Protein AF-A0A8T3XGC3-F1 (afdb_monomer_lite)

Structure (mmCIF, N/CA/C/O backbone):
data_AF-A0A8T3XGC3-F1
#
_entry.id   AF-A0A8T3XGC3-F1
#
loop_
_atom_site.group_PDB
_atom_site.id
_atom_site.type_symbol
_atom_site.label_atom_id
_atom_site.label_alt_id
_atom_site.label_comp_id
_atom_site.label_asym_id
_atom_site.label_entity_id
_atom_site.label_seq_id
_atom_site.pdbx_PDB_ins_code
_atom_site.Cartn_x
_atom_site.Cartn_y
_atom_site.Cartn_z
_atom_site.occupancy
_atom_site.B_iso_or_equiv
_atom_site.auth_seq_id
_atom_site.auth_comp_id
_atom_site.auth_asym_id
_atom_site.auth_atom_id
_atom_site.pdbx_PDB_model_num
ATOM 1 N N . MET A 1 1 ? 12.278 14.162 -6.897 1.00 79.44 1 MET A N 1
ATOM 2 C CA . MET A 1 1 ? 11.368 13.273 -7.656 1.00 79.44 1 MET A CA 1
ATOM 3 C C . MET A 1 1 ? 10.433 12.563 -6.682 1.00 79.44 1 MET A C 1
ATOM 5 O O . MET A 1 1 ? 10.922 12.052 -5.680 1.00 79.44 1 MET A O 1
ATOM 9 N N . VAL A 1 2 ? 9.115 12.577 -6.923 1.00 91.88 2 VAL A N 1
ATOM 10 C CA . VAL A 1 2 ? 8.101 12.066 -5.972 1.00 91.88 2 VAL A CA 1
ATOM 11 C C . VAL A 1 2 ? 8.146 10.540 -5.848 1.00 91.88 2 VAL A C 1
ATOM 13 O O . VAL A 1 2 ? 8.193 10.033 -4.728 1.00 91.88 2 VAL A O 1
ATOM 16 N N . ALA A 1 3 ? 8.220 9.824 -6.976 1.00 92.50 3 ALA A N 1
ATOM 17 C CA . ALA A 1 3 ? 8.281 8.362 -7.012 1.00 92.50 3 ALA A CA 1
ATOM 18 C C . ALA A 1 3 ? 9.420 7.800 -6.144 1.00 92.50 3 ALA A C 1
ATOM 20 O O . ALA A 1 3 ? 9.182 6.942 -5.299 1.00 92.50 3 ALA A O 1
ATOM 21 N N . TYR A 1 4 ? 10.633 8.353 -6.254 1.00 95.00 4 TYR A N 1
ATOM 22 C CA . TYR A 1 4 ? 11.788 7.900 -5.468 1.00 95.00 4 TYR A CA 1
ATOM 23 C C . TYR A 1 4 ? 11.534 7.957 -3.959 1.00 95.00 4 TYR A C 1
ATOM 25 O O . 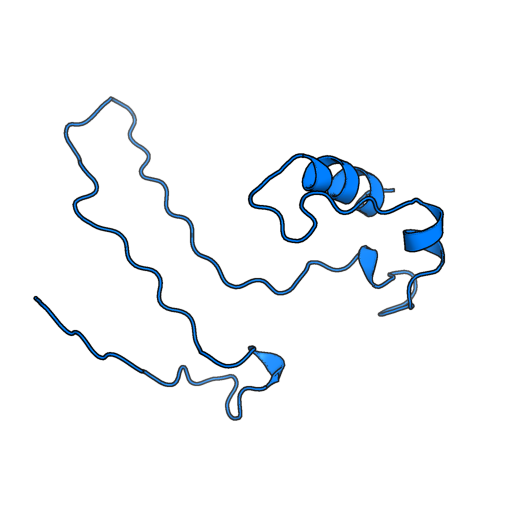TYR A 1 4 ? 11.694 6.956 -3.269 1.00 95.00 4 TYR A O 1
ATOM 33 N N . LYS A 1 5 ? 11.050 9.098 -3.447 1.00 95.00 5 LYS A N 1
ATOM 34 C CA . LYS A 1 5 ? 10.701 9.248 -2.025 1.00 95.00 5 LYS A CA 1
ATOM 35 C C . LYS A 1 5 ? 9.663 8.207 -1.595 1.00 95.00 5 LYS A C 1
ATOM 37 O O . LYS A 1 5 ? 9.796 7.600 -0.537 1.00 95.00 5 LYS A O 1
ATOM 42 N N . ASN A 1 6 ? 8.634 7.993 -2.415 1.00 95.06 6 ASN A N 1
ATOM 43 C CA . ASN A 1 6 ? 7.575 7.037 -2.108 1.00 95.06 6 ASN A CA 1
ATOM 44 C C . ASN A 1 6 ? 8.106 5.596 -2.071 1.00 95.06 6 ASN A C 1
ATOM 46 O O . ASN A 1 6 ? 7.745 4.852 -1.163 1.00 95.06 6 ASN A O 1
ATOM 50 N N . HIS A 1 7 ? 8.999 5.216 -2.989 1.00 95.00 7 HIS A N 1
ATOM 51 C CA . HIS A 1 7 ? 9.645 3.902 -2.982 1.00 95.00 7 HIS A CA 1
ATOM 52 C C . HIS A 1 7 ? 10.579 3.708 -1.782 1.00 95.00 7 HIS A C 1
ATOM 54 O O . HIS A 1 7 ? 10.550 2.645 -1.165 1.00 95.00 7 HIS A O 1
ATOM 60 N N . GLN A 1 8 ? 11.334 4.738 -1.387 1.00 95.88 8 GLN A N 1
ATOM 61 C CA . GLN A 1 8 ? 12.160 4.693 -0.174 1.00 95.88 8 GLN A CA 1
ATOM 62 C C . GLN A 1 8 ? 11.299 4.512 1.088 1.00 95.88 8 GLN A C 1
ATOM 64 O O . GLN A 1 8 ? 11.610 3.683 1.937 1.00 95.88 8 GLN A O 1
ATOM 69 N N . ASN A 1 9 ? 10.154 5.195 1.179 1.00 95.31 9 ASN A N 1
ATOM 70 C CA . ASN A 1 9 ? 9.197 4.976 2.269 1.00 95.31 9 ASN A CA 1
ATOM 71 C C . ASN A 1 9 ? 8.566 3.573 2.217 1.00 95.31 9 ASN A C 1
ATOM 73 O O . ASN A 1 9 ? 8.348 2.942 3.252 1.00 95.31 9 ASN A O 1
ATOM 77 N N . ALA A 1 10 ? 8.270 3.070 1.016 1.00 95.06 10 ALA A N 1
ATOM 78 C CA . ALA A 1 10 ? 7.685 1.748 0.820 1.00 95.06 10 ALA A CA 1
ATOM 79 C C . ALA A 1 10 ? 8.635 0.619 1.245 1.00 95.06 10 ALA A C 1
ATOM 81 O O . ALA A 1 10 ? 8.166 -0.395 1.760 1.00 95.06 10 ALA A O 1
ATOM 82 N N . TYR A 1 11 ? 9.951 0.805 1.095 1.00 96.06 11 TYR A N 1
ATOM 83 C CA . TYR A 1 11 ? 10.965 -0.175 1.491 1.00 96.06 11 TYR A CA 1
ATOM 84 C C . TYR A 1 11 ? 10.832 -0.589 2.965 1.00 96.06 11 TYR A C 1
ATOM 86 O O . TYR A 1 11 ? 10.922 -1.777 3.281 1.00 96.06 11 TYR A O 1
ATOM 94 N N . PHE A 1 12 ? 10.544 0.372 3.850 1.00 95.94 12 PHE A N 1
ATOM 95 C CA . PHE A 1 12 ? 10.412 0.155 5.294 1.00 95.94 12 PHE A CA 1
ATOM 96 C C . PHE A 1 12 ? 8.998 -0.242 5.745 1.00 95.94 12 PHE A C 1
ATOM 98 O O . PHE A 1 12 ? 8.814 -0.632 6.897 1.00 95.94 12 PHE A O 1
ATOM 105 N N . ASN A 1 13 ? 7.994 -0.168 4.867 1.00 95.75 13 ASN A N 1
ATOM 106 C CA . ASN A 1 13 ? 6.605 -0.450 5.221 1.00 95.75 13 ASN A CA 1
ATOM 107 C C . ASN A 1 13 ? 6.223 -1.908 4.884 1.00 95.75 13 ASN A C 1
ATOM 109 O O . ASN A 1 13 ? 6.030 -2.212 3.706 1.00 95.75 13 ASN A O 1
ATOM 113 N N . PRO A 1 14 ? 6.011 -2.798 5.877 1.00 95.12 14 PRO A N 1
ATOM 114 C CA . PRO A 1 14 ? 5.646 -4.199 5.639 1.00 95.12 14 PRO A CA 1
ATOM 115 C C . PRO A 1 14 ? 4.302 -4.383 4.924 1.00 95.12 14 PRO A C 1
ATOM 117 O O . PRO A 1 14 ? 4.059 -5.439 4.349 1.00 95.12 14 PRO A O 1
ATOM 120 N N . LYS A 1 15 ? 3.428 -3.368 4.932 1.00 92.06 15 LYS A N 1
ATOM 121 C CA . LYS A 1 15 ? 2.142 -3.387 4.219 1.00 92.06 15 LYS A CA 1
ATOM 122 C C . LYS A 1 15 ? 2.254 -2.913 2.765 1.00 92.06 15 LYS A C 1
ATOM 124 O O . LYS A 1 15 ? 1.282 -3.006 2.020 1.00 92.06 15 LYS A O 1
ATOM 129 N N . ALA A 1 16 ? 3.395 -2.361 2.351 1.00 93.38 16 ALA A N 1
ATOM 130 C CA . ALA A 1 16 ? 3.567 -1.855 0.995 1.00 93.38 16 ALA A CA 1
ATOM 131 C C . ALA A 1 16 ? 3.867 -2.988 0.002 1.00 93.38 16 ALA A C 1
ATOM 133 O O . ALA A 1 16 ? 4.611 -3.920 0.290 1.00 93.38 16 ALA A O 1
ATOM 134 N N . ARG A 1 17 ? 3.372 -2.869 -1.236 1.00 91.25 17 ARG A N 1
ATOM 135 C CA . ARG A 1 17 ? 3.667 -3.837 -2.316 1.00 91.25 17 ARG A CA 1
ATOM 136 C C . ARG A 1 17 ? 5.145 -3.884 -2.720 1.00 91.25 17 ARG A C 1
ATOM 138 O O . ARG A 1 17 ? 5.607 -4.904 -3.224 1.00 91.25 17 ARG A O 1
ATOM 145 N N . PHE A 1 18 ? 5.871 -2.786 -2.509 1.00 92.62 18 PHE A N 1
ATOM 146 C CA . PHE A 1 18 ? 7.320 -2.685 -2.712 1.00 92.62 18 PHE A CA 1
ATOM 147 C C . PHE A 1 18 ? 8.115 -2.902 -1.412 1.00 92.62 18 PHE A C 1
ATOM 149 O O . PHE A 1 18 ? 9.257 -2.462 -1.314 1.00 92.62 18 PHE A O 1
ATOM 156 N N . TYR A 1 19 ? 7.539 -3.576 -0.411 1.00 95.06 19 TYR A N 1
ATOM 157 C CA . TYR A 1 19 ? 8.253 -3.884 0.826 1.00 95.06 19 TYR A CA 1
ATOM 158 C C . TYR A 1 19 ? 9.582 -4.594 0.539 1.00 95.06 19 TYR A C 1
ATOM 160 O O . TYR A 1 19 ? 9.623 -5.559 -0.228 1.00 95.06 19 TYR A O 1
ATOM 168 N N . LYS A 1 20 ? 10.671 -4.087 1.136 1.00 94.75 20 LYS A N 1
ATOM 169 C CA . LYS A 1 20 ? 12.056 -4.545 0.925 1.00 94.75 20 LYS A CA 1
ATOM 170 C C . LYS A 1 20 ? 12.565 -4.501 -0.528 1.00 94.75 20 LYS A C 1
ATOM 172 O O . LYS A 1 20 ? 13.610 -5.079 -0.819 1.00 94.75 20 LYS A O 1
ATOM 177 N N . LYS A 1 21 ? 11.882 -3.810 -1.448 1.00 92.75 21 LYS A N 1
ATOM 178 C CA . LYS A 1 21 ? 12.359 -3.597 -2.823 1.00 92.75 21 LYS A CA 1
ATOM 179 C C . LYS A 1 21 ?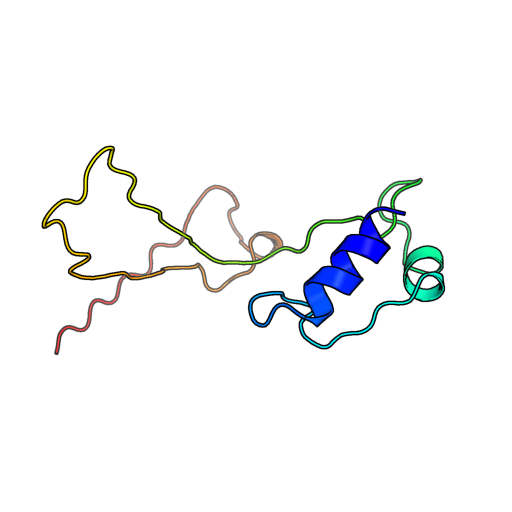 13.012 -2.227 -2.935 1.00 92.75 21 LYS A C 1
ATOM 181 O O . LYS A 1 21 ? 12.335 -1.210 -2.807 1.00 92.75 21 LYS A O 1
ATOM 186 N N . ASN A 1 22 ? 14.321 -2.201 -3.163 1.00 92.00 22 ASN A N 1
ATOM 187 C CA . ASN A 1 22 ? 15.036 -0.953 -3.397 1.00 92.00 22 ASN A CA 1
ATOM 188 C C . ASN A 1 22 ? 14.851 -0.525 -4.860 1.00 92.00 22 ASN A C 1
ATOM 190 O O . ASN A 1 22 ? 15.182 -1.293 -5.758 1.00 92.00 22 ASN A O 1
ATOM 194 N N . VAL A 1 23 ? 14.305 0.671 -5.084 1.00 93.69 23 VAL A N 1
ATOM 195 C CA . VAL A 1 23 ? 14.125 1.263 -6.417 1.00 93.69 23 VAL A CA 1
ATOM 196 C C . VAL A 1 23 ? 15.018 2.496 -6.502 1.00 93.69 23 VAL A C 1
ATOM 198 O O . VAL A 1 23 ? 14.846 3.444 -5.726 1.00 93.69 23 VAL A O 1
ATOM 201 N N . SER A 1 24 ? 15.984 2.475 -7.419 1.00 94.56 24 SER A N 1
ATOM 202 C CA . SER A 1 24 ? 16.937 3.568 -7.616 1.00 94.56 24 SER A CA 1
ATOM 203 C C . SER A 1 24 ? 16.363 4.695 -8.487 1.00 94.56 24 SER A C 1
ATOM 205 O O . SER A 1 24 ? 15.311 4.562 -9.117 1.00 94.56 24 SER A O 1
ATOM 207 N N . LEU A 1 25 ? 17.047 5.843 -8.526 1.00 94.25 25 LEU A N 1
ATOM 208 C CA . LEU A 1 25 ? 16.679 6.948 -9.419 1.00 94.25 25 LEU A CA 1
ATOM 209 C C . LEU A 1 25 ? 16.834 6.556 -10.892 1.00 94.25 25 LEU A C 1
ATOM 211 O O . LEU A 1 25 ? 15.996 6.932 -11.713 1.00 94.25 25 LEU A O 1
ATOM 215 N N . GLU A 1 26 ? 17.883 5.803 -11.212 1.00 94.31 26 GLU A N 1
ATOM 216 C CA . GLU A 1 26 ? 18.140 5.263 -12.544 1.00 94.31 26 GLU A CA 1
ATOM 217 C C . GLU A 1 26 ? 17.031 4.301 -12.979 1.00 94.31 26 GLU A C 1
ATOM 219 O O . GLU A 1 26 ? 16.548 4.432 -14.102 1.00 94.31 26 GLU A O 1
ATOM 224 N N . ASP A 1 27 ? 16.543 3.425 -12.094 1.00 93.88 27 ASP A N 1
ATOM 225 C CA . ASP A 1 27 ? 15.413 2.532 -12.406 1.00 93.88 27 ASP A CA 1
ATOM 226 C C . ASP A 1 27 ? 14.160 3.329 -12.789 1.00 93.88 27 ASP A C 1
ATOM 228 O O . ASP A 1 27 ? 13.460 2.993 -13.745 1.00 93.88 27 ASP A O 1
ATOM 232 N N . ILE A 1 28 ? 13.898 4.435 -12.084 1.00 93.62 28 ILE A N 1
ATOM 233 C CA . ILE A 1 28 ? 12.750 5.307 -12.360 1.00 93.62 28 ILE A CA 1
ATOM 234 C C . ILE A 1 28 ? 12.900 6.004 -13.711 1.00 93.62 28 ILE A C 1
ATOM 236 O O . ILE A 1 28 ? 11.984 5.962 -14.534 1.00 93.62 28 ILE A O 1
ATOM 240 N N . LYS A 1 29 ? 14.070 6.587 -13.979 1.00 93.06 29 LYS A N 1
ATOM 241 C CA . LYS A 1 29 ? 14.353 7.283 -15.242 1.00 93.06 29 LYS A CA 1
ATOM 242 C C . LYS A 1 29 ? 14.387 6.349 -16.449 1.00 93.06 29 LYS A C 1
ATOM 244 O O . LYS A 1 29 ? 14.023 6.782 -17.535 1.00 93.06 29 LYS A O 1
ATOM 249 N N . ASN A 1 30 ? 14.807 5.100 -16.268 1.00 94.94 30 ASN A N 1
ATOM 250 C CA . ASN A 1 30 ? 14.895 4.109 -17.342 1.00 94.94 30 ASN A CA 1
ATOM 251 C C . ASN A 1 30 ? 13.602 3.301 -17.519 1.00 94.94 30 ASN A C 1
ATOM 253 O O . ASN A 1 30 ? 13.493 2.526 -18.467 1.00 94.94 30 ASN A O 1
ATOM 257 N N . SER A 1 31 ? 12.608 3.483 -16.645 1.00 94.62 31 SER A N 1
ATOM 258 C CA . SER A 1 31 ? 11.341 2.757 -16.745 1.00 94.62 31 SER A CA 1
ATOM 259 C C . SER A 1 31 ? 10.515 3.161 -17.975 1.00 94.62 31 SER A C 1
ATOM 261 O O . SER A 1 31 ? 10.651 4.291 -18.458 1.00 94.62 31 SER A O 1
ATOM 263 N N . PRO A 1 32 ? 9.655 2.266 -18.501 1.00 96.38 32 PRO A N 1
ATOM 264 C CA . PRO A 1 32 ? 8.854 2.544 -19.690 1.00 96.38 32 PRO A CA 1
ATOM 265 C C . PRO A 1 32 ? 8.022 3.821 -19.558 1.00 96.38 32 PRO A C 1
ATOM 267 O O . PRO A 1 32 ? 7.460 4.098 -18.497 1.00 96.38 32 PRO A O 1
ATOM 270 N N . VAL A 1 33 ? 7.921 4.588 -20.644 1.00 96.31 33 VAL A N 1
ATOM 271 C CA . VAL A 1 33 ? 7.003 5.732 -20.719 1.00 96.31 33 VAL A CA 1
ATOM 272 C C . VAL A 1 33 ? 5.582 5.196 -20.871 1.00 96.31 33 VAL A C 1
ATOM 274 O O . VAL A 1 33 ? 5.322 4.412 -21.779 1.00 96.31 33 VAL A O 1
ATOM 277 N N . VAL A 1 34 ? 4.675 5.622 -19.989 1.00 94.06 34 VAL A N 1
ATOM 278 C CA . VAL A 1 34 ? 3.248 5.259 -20.054 1.00 94.06 34 VAL A CA 1
ATOM 279 C C . VAL A 1 34 ? 2.466 6.357 -20.769 1.00 94.06 34 VAL A C 1
ATOM 281 O O . VAL A 1 34 ? 1.744 6.089 -21.723 1.00 94.06 34 VAL A O 1
ATOM 284 N N . ALA A 1 35 ? 2.654 7.608 -20.346 1.00 93.81 35 ALA A N 1
ATOM 285 C CA . ALA A 1 35 ? 2.045 8.781 -20.961 1.00 93.81 35 ALA A CA 1
ATOM 286 C C . ALA A 1 35 ? 2.997 9.963 -20.789 1.00 93.81 35 ALA A C 1
ATOM 288 O O . ALA A 1 35 ? 3.107 10.498 -19.691 1.00 93.81 35 ALA A O 1
ATOM 289 N N . SER A 1 36 ? 3.720 10.342 -21.846 1.00 92.81 36 SER A N 1
ATOM 290 C CA . SER A 1 36 ? 4.791 11.346 -21.757 1.00 92.81 36 SER A CA 1
ATOM 291 C C . SER A 1 36 ? 4.322 12.623 -21.034 1.00 92.81 36 SER A C 1
ATOM 293 O O . SER A 1 36 ? 3.287 13.172 -21.418 1.00 92.81 36 SER A O 1
ATOM 295 N N . PRO A 1 37 ? 5.042 13.109 -20.000 1.00 90.56 37 PRO A N 1
ATOM 296 C CA . PRO A 1 37 ? 6.374 12.685 -19.538 1.00 90.56 37 PRO A CA 1
ATOM 297 C C . PRO A 1 37 ? 6.386 11.588 -18.449 1.00 90.56 37 PRO A C 1
ATOM 299 O O . PRO A 1 37 ? 7.450 11.265 -17.925 1.00 90.56 37 PRO A O 1
ATOM 302 N N . LEU A 1 38 ? 5.232 11.037 -18.075 1.00 92.81 38 LEU A N 1
ATOM 303 C CA . LEU A 1 38 ? 5.069 10.075 -16.984 1.00 92.81 38 LEU A CA 1
ATOM 304 C C . LEU A 1 38 ? 5.557 8.676 -17.371 1.00 92.81 38 LEU A C 1
ATOM 306 O O . LEU A 1 38 ? 5.231 8.144 -18.442 1.00 92.81 38 LEU A O 1
ATOM 310 N N . ARG A 1 39 ? 6.308 8.058 -16.458 1.00 94.06 39 ARG A N 1
ATOM 311 C CA . ARG A 1 39 ? 6.843 6.704 -16.610 1.00 94.06 39 ARG A CA 1
ATOM 312 C C . ARG A 1 39 ? 6.156 5.722 -15.669 1.00 94.06 39 ARG A C 1
ATOM 314 O O . ARG A 1 39 ? 5.410 6.105 -14.774 1.00 94.06 39 ARG A O 1
ATOM 321 N N . LEU A 1 40 ? 6.426 4.435 -15.860 1.00 93.25 40 LEU A N 1
ATOM 322 C CA . LEU A 1 40 ? 5.764 3.347 -15.142 1.00 93.25 40 LEU A CA 1
ATOM 323 C C . LEU A 1 40 ? 5.841 3.482 -13.613 1.00 93.25 40 LEU A C 1
ATOM 325 O O . LEU A 1 40 ? 4.853 3.229 -12.930 1.00 93.25 40 LEU A O 1
ATOM 329 N N . PHE A 1 41 ? 6.984 3.902 -13.065 1.00 94.06 41 PHE A N 1
ATOM 330 C CA . PHE A 1 41 ? 7.136 4.081 -11.614 1.00 94.06 41 PHE A CA 1
ATOM 331 C C . PHE A 1 41 ? 6.476 5.353 -11.059 1.00 94.06 41 PHE A C 1
ATOM 333 O O . PHE A 1 41 ? 6.383 5.507 -9.842 1.00 94.06 41 PHE A O 1
ATOM 340 N N . ASP A 1 42 ? 5.988 6.250 -11.918 1.00 92.25 42 ASP A N 1
ATOM 341 C CA . ASP A 1 42 ? 5.167 7.388 -11.495 1.00 92.25 42 ASP A CA 1
ATOM 342 C C . ASP A 1 42 ? 3.693 6.991 -11.304 1.00 92.25 42 ASP A C 1
ATOM 344 O O . ASP A 1 42 ? 2.936 7.707 -10.646 1.00 92.25 42 ASP A O 1
ATOM 348 N N . CYS A 1 43 ? 3.272 5.845 -11.849 1.00 90.50 43 CYS A N 1
ATOM 349 C CA . CYS A 1 43 ? 1.909 5.345 -11.728 1.00 90.50 43 CYS A CA 1
ATOM 350 C C . CYS A 1 43 ? 1.654 4.686 -10.363 1.00 90.50 43 CYS A C 1
ATOM 352 O O . CYS 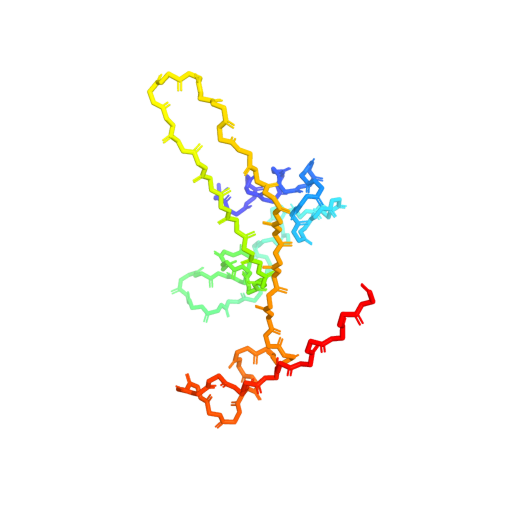A 1 43 ? 2.498 3.981 -9.805 1.00 90.50 43 CYS A O 1
ATOM 354 N N . SER A 1 44 ? 0.437 4.859 -9.838 1.00 89.75 44 SER A N 1
ATOM 355 C CA . SER A 1 44 ? -0.028 4.086 -8.686 1.00 89.75 44 SER A CA 1
ATOM 356 C C . SER A 1 44 ? -0.207 2.618 -9.061 1.00 89.75 44 SER A C 1
ATOM 358 O O . SER A 1 44 ? -0.706 2.295 -10.137 1.00 89.75 44 SER A O 1
ATOM 360 N N . LEU A 1 45 ? 0.135 1.724 -8.139 1.00 86.69 45 LEU A N 1
ATOM 361 C CA . LEU 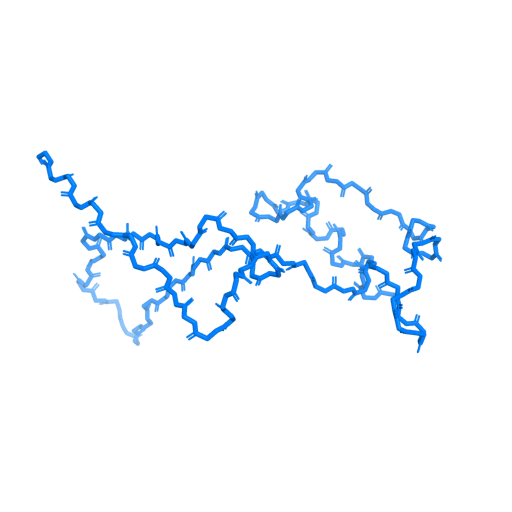A 1 45 ? -0.090 0.297 -8.323 1.00 86.69 45 LEU A CA 1
ATOM 362 C C . LEU A 1 45 ? -1.560 -0.069 -8.146 1.00 86.69 45 LEU A C 1
ATOM 364 O O . LEU A 1 45 ? -2.199 0.358 -7.185 1.00 86.69 45 LEU A O 1
ATOM 368 N N . SER A 1 46 ? -2.041 -0.977 -8.988 1.00 83.62 46 SER A N 1
ATOM 369 C CA . SER A 1 46 ? -3.305 -1.669 -8.759 1.00 83.62 46 SER A CA 1
ATOM 370 C C . SER A 1 46 ? -3.148 -2.663 -7.606 1.00 83.62 46 SER A C 1
ATOM 372 O O . SER A 1 46 ? -2.348 -3.610 -7.652 1.00 83.62 46 SER A O 1
ATOM 374 N N . VAL A 1 47 ? -3.888 -2.420 -6.528 1.00 83.25 47 VAL A N 1
ATOM 375 C CA . VAL A 1 47 ? -3.886 -3.241 -5.317 1.00 83.25 47 VAL A CA 1
ATOM 376 C C . VAL A 1 47 ? -5.317 -3.459 -4.851 1.00 83.25 47 VAL A C 1
ATOM 378 O O . VAL A 1 47 ? -6.126 -2.539 -4.896 1.00 83.25 47 VAL A O 1
ATOM 381 N N . ASN A 1 48 ? -5.601 -4.661 -4.357 1.00 83.38 48 ASN A N 1
ATOM 382 C CA . ASN A 1 48 ? -6.868 -4.976 -3.710 1.00 83.38 48 ASN A CA 1
ATOM 383 C C . ASN A 1 48 ? -6.657 -4.932 -2.193 1.00 83.38 48 ASN A C 1
ATOM 385 O O . ASN A 1 48 ? -5.720 -5.545 -1.679 1.00 83.38 48 ASN A O 1
ATOM 389 N N . GLY A 1 49 ? -7.506 -4.202 -1.476 1.00 82.75 49 GLY A N 1
ATOM 390 C CA . GLY A 1 49 ? -7.453 -4.097 -0.021 1.00 82.75 49 GLY A CA 1
ATOM 391 C C . GLY A 1 49 ? -8.560 -3.198 0.521 1.00 82.75 49 GLY A C 1
ATOM 392 O O . GLY A 1 49 ? -9.096 -2.370 -0.209 1.00 82.75 49 GLY A O 1
ATOM 393 N N . ALA A 1 50 ? -8.886 -3.354 1.804 1.00 84.94 50 ALA A N 1
ATOM 394 C CA . ALA A 1 50 ? -9.801 -2.467 2.517 1.00 84.94 50 ALA A CA 1
ATOM 395 C C . ALA A 1 50 ? -9.186 -2.010 3.841 1.00 84.94 50 ALA A C 1
ATOM 397 O O . ALA A 1 50 ? -8.387 -2.719 4.456 1.00 84.94 50 ALA A O 1
ATOM 398 N N . ALA A 1 51 ? -9.586 -0.822 4.281 1.00 88.56 51 ALA A N 1
ATOM 399 C CA . ALA A 1 51 ? -9.285 -0.290 5.598 1.00 88.56 51 ALA A CA 1
ATOM 400 C C . ALA A 1 51 ? -10.539 0.404 6.139 1.00 88.56 51 ALA A C 1
ATOM 402 O O . ALA A 1 51 ? -11.270 1.039 5.383 1.00 88.56 51 ALA A O 1
ATOM 403 N N . ALA A 1 52 ? -10.773 0.286 7.442 1.00 88.88 52 ALA A N 1
ATOM 404 C CA . ALA A 1 52 ? -11.851 0.969 8.144 1.00 88.88 52 ALA A CA 1
ATOM 405 C C . ALA A 1 52 ? -11.282 1.633 9.402 1.00 88.88 52 ALA A C 1
ATOM 407 O O . ALA A 1 52 ? -10.348 1.110 10.014 1.00 88.88 52 ALA A O 1
ATOM 408 N N . ALA A 1 53 ? -11.836 2.784 9.773 1.00 89.88 53 ALA A N 1
ATOM 409 C CA . ALA A 1 53 ? -11.492 3.502 10.992 1.00 89.88 53 ALA A CA 1
ATOM 410 C C . ALA A 1 53 ? -12.780 3.938 11.698 1.00 89.88 53 ALA A C 1
ATOM 412 O O . ALA A 1 53 ? -13.697 4.441 11.052 1.00 89.88 53 ALA A O 1
ATOM 413 N N . ILE A 1 54 ? -12.834 3.751 13.017 1.00 87.69 54 ILE A N 1
ATOM 414 C CA . ILE A 1 54 ? -13.913 4.240 13.879 1.00 87.69 54 ILE A CA 1
ATOM 415 C C . ILE A 1 54 ? -13.345 5.431 14.643 1.00 87.69 54 ILE A C 1
ATOM 417 O O . ILE A 1 54 ? -12.323 5.302 15.315 1.00 87.69 54 ILE A O 1
ATOM 421 N N . ILE A 1 55 ? -13.975 6.595 14.498 1.00 90.38 55 ILE A N 1
ATOM 422 C CA . ILE A 1 55 ? -13.506 7.844 15.099 1.00 90.38 55 ILE A CA 1
ATOM 423 C C . ILE A 1 55 ? -14.581 8.338 16.059 1.00 90.38 55 ILE A C 1
ATOM 425 O O . ILE A 1 55 ? -15.729 8.533 15.664 1.00 90.38 55 ILE A O 1
ATOM 429 N N . THR A 1 56 ? -14.198 8.560 17.312 1.00 91.25 56 THR A N 1
ATOM 430 C CA . THR A 1 56 ? -15.061 9.118 18.354 1.00 91.25 56 THR A CA 1
ATOM 431 C C . THR A 1 56 ? -14.351 10.287 19.027 1.00 91.25 56 THR A C 1
ATOM 433 O O . THR A 1 56 ? -13.122 10.349 19.054 1.00 91.25 56 THR A O 1
ATOM 436 N N . LYS A 1 57 ? -15.123 11.245 19.549 1.00 93.94 57 LYS A N 1
ATOM 437 C CA . LYS A 1 57 ? -14.564 12.376 20.302 1.00 93.94 57 LYS A CA 1
ATOM 438 C C . LYS A 1 57 ? -13.941 11.910 21.623 1.00 93.94 57 LYS A C 1
ATOM 440 O O . LYS A 1 57 ? -12.845 12.337 21.964 1.00 93.94 57 LYS A O 1
ATOM 445 N N . ASP A 1 58 ? -14.637 11.012 22.314 1.00 93.56 58 ASP A N 1
ATOM 446 C CA . ASP A 1 58 ? -14.246 10.437 23.599 1.00 93.56 58 ASP A CA 1
ATOM 447 C C . ASP A 1 58 ? -14.100 8.913 23.470 1.00 93.56 58 ASP A C 1
ATOM 449 O O . ASP A 1 58 ? -14.674 8.306 22.560 1.00 93.56 58 ASP A O 1
ATOM 453 N N . LYS A 1 59 ? -13.328 8.273 24.359 1.00 85.56 59 LYS A N 1
ATOM 454 C CA . LYS A 1 59 ? -13.167 6.809 24.359 1.00 85.56 59 LYS A CA 1
ATOM 455 C C . LYS A 1 59 ? -14.516 6.149 24.666 1.00 85.56 59 LYS A C 1
ATOM 457 O O . LYS A 1 59 ? -15.095 6.409 25.716 1.00 85.56 59 LYS A O 1
ATOM 462 N N . THR A 1 60 ? -14.989 5.299 23.759 1.00 87.56 60 THR A N 1
ATOM 463 C CA . THR A 1 60 ? -16.239 4.536 23.909 1.00 87.56 60 THR A CA 1
ATOM 464 C C . THR A 1 60 ? -15.947 3.061 24.193 1.00 87.56 60 THR A C 1
ATOM 466 O O . THR A 1 60 ? -14.805 2.612 24.091 1.00 87.56 60 THR A O 1
ATOM 469 N N . ASP A 1 61 ? -16.984 2.325 24.571 1.00 87.75 61 ASP A N 1
ATOM 470 C CA . ASP A 1 61 ? -17.032 0.873 24.779 1.00 87.75 61 ASP A CA 1
ATOM 471 C C . ASP A 1 61 ? -17.325 0.085 23.487 1.00 87.75 61 ASP A C 1
ATOM 473 O O . ASP A 1 61 ? -17.565 -1.119 23.526 1.00 87.75 61 ASP A O 1
ATOM 477 N N . ILE A 1 62 ? -17.308 0.751 22.328 1.00 85.75 62 ILE A N 1
ATOM 478 C CA . ILE A 1 62 ? -17.574 0.125 21.033 1.00 85.75 62 ILE A CA 1
ATOM 479 C C . ILE A 1 62 ? -16.404 -0.787 20.649 1.00 85.75 62 ILE A C 1
ATOM 481 O O . ILE A 1 62 ? -15.266 -0.336 20.505 1.00 85.75 62 ILE A O 1
ATOM 485 N N . GLU A 1 63 ? -16.709 -2.058 20.392 1.00 85.12 63 GLU A N 1
ATOM 486 C CA . GLU A 1 63 ? -15.743 -3.066 19.960 1.00 85.12 63 GLU A CA 1
ATOM 487 C C . GLU A 1 63 ? -16.037 -3.571 18.544 1.00 85.12 63 GLU A C 1
ATOM 489 O O . GLU A 1 63 ? -17.186 -3.726 18.122 1.00 85.12 63 GLU A O 1
ATOM 494 N N . ILE A 1 64 ? -14.974 -3.865 17.792 1.00 87.38 64 ILE A N 1
ATOM 495 C CA . ILE A 1 64 ? -15.093 -4.517 16.488 1.00 87.38 64 ILE A CA 1
ATOM 496 C C . ILE A 1 64 ? -15.292 -6.016 16.731 1.00 87.38 64 ILE A C 1
ATOM 498 O O . ILE A 1 64 ? -14.331 -6.742 16.966 1.00 87.38 64 ILE A O 1
ATOM 502 N N . VAL A 1 65 ? -16.541 -6.481 16.642 1.00 90.44 65 VAL A N 1
ATOM 503 C CA . VAL A 1 65 ? -16.903 -7.904 16.817 1.00 90.44 65 VAL A CA 1
ATOM 504 C C . VAL A 1 65 ? -16.460 -8.799 15.653 1.00 90.44 65 VAL A C 1
ATOM 506 O O . VAL A 1 65 ? -16.395 -10.017 15.789 1.00 90.44 65 VAL A O 1
ATOM 509 N N . GLY A 1 66 ? -16.141 -8.211 14.499 1.00 88.75 66 GLY A N 1
ATOM 510 C CA . GLY A 1 66 ? -15.665 -8.940 13.331 1.00 88.75 66 GLY A CA 1
ATOM 511 C C . GLY A 1 66 ? -15.242 -8.016 12.195 1.00 88.75 66 GLY A C 1
ATOM 512 O O . GLY A 1 66 ? -15.693 -6.877 12.091 1.00 88.75 66 GLY A O 1
ATOM 513 N N . SER A 1 67 ? -14.361 -8.517 11.333 1.00 88.50 67 SER A N 1
ATOM 514 C CA . SER A 1 67 ? -13.966 -7.862 10.087 1.00 88.50 67 SER A CA 1
ATOM 515 C C . SER A 1 67 ? -13.700 -8.925 9.027 1.00 88.50 67 SER A C 1
ATOM 517 O O . SER A 1 67 ? -13.064 -9.941 9.304 1.00 88.50 67 SER A 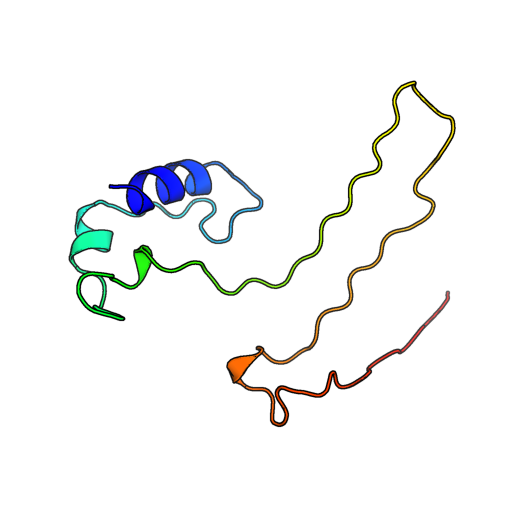O 1
ATOM 519 N N . SER A 1 68 ? -14.194 -8.695 7.816 1.00 85.31 68 SER A N 1
ATOM 520 C CA . SER A 1 68 ? -14.007 -9.583 6.670 1.00 85.31 68 SER A CA 1
ATOM 521 C C . SER A 1 68 ? -13.775 -8.754 5.414 1.00 85.31 68 SER A C 1
ATOM 523 O O . SER A 1 68 ? -14.458 -7.753 5.201 1.00 85.31 68 SER A O 1
A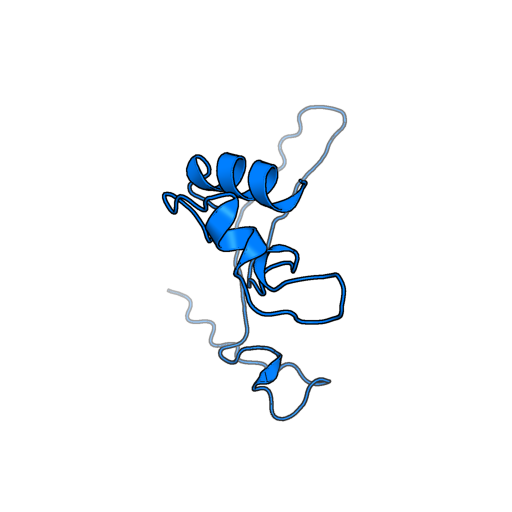TOM 525 N N . LEU A 1 69 ? -12.845 -9.191 4.568 1.00 82.56 69 LEU A N 1
ATOM 526 C CA . LEU A 1 69 ? -12.585 -8.607 3.257 1.00 82.56 69 LEU A CA 1
ATOM 527 C C . LEU A 1 69 ? -13.019 -9.597 2.177 1.00 82.56 69 LEU A C 1
ATOM 529 O O . LEU A 1 69 ? -12.602 -10.753 2.200 1.00 82.56 69 LEU A O 1
ATOM 533 N N . PHE A 1 70 ? -13.786 -9.113 1.205 1.00 79.94 70 PHE A N 1
ATOM 534 C CA . PHE A 1 70 ? -14.103 -9.841 -0.016 1.00 79.94 70 PHE A CA 1
ATOM 535 C C . PHE A 1 70 ? -13.568 -9.047 -1.200 1.00 79.94 70 PHE A C 1
ATOM 537 O O . PHE A 1 70 ? -13.816 -7.849 -1.319 1.00 79.94 70 PHE A O 1
ATOM 544 N N . VAL A 1 71 ? -12.794 -9.718 -2.041 1.00 73.12 71 VAL A N 1
ATOM 545 C CA . VAL A 1 71 ? -12.241 -9.172 -3.280 1.00 73.12 71 VAL A CA 1
ATOM 546 C C . VAL A 1 71 ? -12.545 -10.163 -4.391 1.00 73.12 71 VAL A C 1
ATOM 548 O O . VAL A 1 71 ? -12.611 -11.368 -4.140 1.00 73.12 71 VAL A O 1
ATOM 551 N N . ASP A 1 72 ? -12.754 -9.658 -5.601 1.00 70.50 72 ASP A N 1
ATOM 552 C CA . ASP A 1 72 ? -12.945 -10.516 -6.766 1.00 70.50 72 ASP A CA 1
ATOM 553 C C . ASP A 1 72 ? -11.657 -11.312 -7.078 1.00 70.50 72 ASP A C 1
ATOM 555 O O . ASP A 1 72 ? -10.558 -10.942 -6.648 1.00 70.50 72 ASP A O 1
ATOM 559 N N . ARG A 1 73 ? -11.789 -12.434 -7.794 1.00 61.31 73 ARG A N 1
ATOM 560 C CA . ARG A 1 73 ? -10.660 -13.293 -8.193 1.00 61.31 73 ARG A CA 1
ATOM 561 C C . ARG A 1 73 ? -9.864 -12.712 -9.352 1.00 61.31 73 ARG A C 1
ATOM 563 O O . ARG A 1 73 ? -8.662 -12.959 -9.429 1.00 61.31 73 ARG A O 1
ATOM 570 N N . LEU A 1 74 ? -10.531 -11.998 -10.253 1.00 64.81 74 LEU A N 1
ATOM 571 C CA . LEU A 1 74 ? -9.909 -11.419 -11.437 1.00 64.81 74 LEU A CA 1
ATOM 572 C C . LEU A 1 74 ? -9.405 -10.012 -11.137 1.00 64.81 74 LEU A C 1
ATOM 574 O O . LEU A 1 74 ? -9.995 -9.270 -10.346 1.00 64.81 74 LEU A O 1
ATOM 578 N N . SER A 1 75 ? -8.296 -9.633 -11.773 1.00 62.94 75 SER A N 1
ATOM 579 C CA . SER A 1 75 ? -7.916 -8.227 -11.787 1.00 62.94 75 SER A CA 1
ATOM 580 C C . SER A 1 75 ? -8.982 -7.434 -12.549 1.00 62.94 75 SER A C 1
ATOM 582 O O . SER A 1 75 ? -9.597 -7.945 -13.484 1.00 62.94 75 SER A O 1
ATOM 584 N N . THR A 1 76 ? -9.216 -6.175 -12.169 1.00 63.81 76 THR A N 1
ATOM 585 C CA . THR A 1 76 ? -10.260 -5.335 -12.787 1.00 63.81 76 THR A CA 1
ATOM 586 C C . THR A 1 76 ? -10.146 -5.276 -14.316 1.00 63.81 76 THR A C 1
ATOM 588 O O . THR A 1 76 ? -11.155 -5.196 -15.007 1.00 63.81 76 THR A O 1
ATOM 591 N N . PHE A 1 77 ? -8.929 -5.380 -14.853 1.00 67.06 77 PHE A N 1
ATOM 592 C CA . PHE A 1 77 ? -8.649 -5.312 -16.289 1.00 67.06 77 PHE A CA 1
ATOM 593 C C . PHE A 1 77 ? -8.881 -6.625 -17.047 1.00 67.06 77 PHE A C 1
ATOM 595 O O . PHE A 1 77 ? -8.889 -6.617 -18.272 1.00 67.06 77 PHE A O 1
ATOM 602 N N . GLU A 1 78 ? -9.053 -7.738 -16.337 1.00 69.38 78 GLU A N 1
ATOM 603 C CA . GLU A 1 78 ? -9.320 -9.066 -16.909 1.00 69.38 78 GLU A CA 1
ATOM 604 C C . GLU A 1 78 ? -10.792 -9.472 -16.748 1.00 69.38 78 GLU A C 1
ATOM 606 O O . GLU A 1 78 ? -11.176 -10.573 -17.136 1.00 69.38 78 GLU A O 1
ATOM 611 N N . SER A 1 79 ? -11.617 -8.603 -16.154 1.00 66.50 79 SER A N 1
ATOM 612 C CA . SER A 1 79 ? -13.051 -8.840 -16.007 1.00 66.50 79 SER A CA 1
ATOM 613 C C . SER A 1 79 ? -13.764 -8.775 -17.363 1.00 66.50 79 SER A C 1
ATOM 615 O O . SER A 1 79 ? -13.521 -7.871 -18.162 1.00 66.50 79 SER A O 1
ATOM 617 N N . GLU A 1 80 ? -14.653 -9.738 -17.622 1.00 69.50 80 GLU A N 1
ATOM 618 C CA . GLU A 1 80 ? -15.484 -9.756 -18.838 1.00 69.50 80 GLU A CA 1
ATOM 619 C C . GLU A 1 80 ? -16.504 -8.606 -18.854 1.00 69.50 80 GLU A C 1
ATOM 621 O O . GLU A 1 80 ? -16.867 -8.108 -19.918 1.00 69.50 80 GLU A O 1
ATOM 626 N N . ASP A 1 81 ? -16.935 -8.158 -17.672 1.00 67.88 81 ASP A N 1
ATOM 627 C CA . ASP A 1 81 ? -17.863 -7.049 -17.486 1.00 67.88 81 ASP A CA 1
ATOM 628 C C . ASP A 1 81 ? -17.341 -6.099 -16.399 1.00 67.88 81 ASP A C 1
ATOM 630 O O . ASP A 1 81 ? -17.328 -6.428 -15.213 1.00 67.88 81 ASP A O 1
ATOM 634 N N . MET A 1 82 ? -16.942 -4.889 -16.803 1.00 64.31 82 MET A N 1
ATOM 635 C CA . MET A 1 82 ? -16.441 -3.851 -15.892 1.00 64.31 82 MET A CA 1
ATOM 636 C C . MET A 1 82 ? -17.535 -3.198 -15.032 1.00 64.31 82 MET A C 1
ATOM 638 O O . MET A 1 82 ? -17.232 -2.363 -14.178 1.00 64.31 82 MET A O 1
ATOM 642 N N . THR A 1 83 ? -18.805 -3.538 -15.261 1.00 71.75 83 THR A N 1
ATOM 643 C CA . THR A 1 83 ? -19.963 -2.970 -14.557 1.00 71.75 83 THR A CA 1
ATOM 644 C C . THR A 1 83 ? -20.617 -3.939 -13.574 1.00 71.75 83 THR A C 1
ATOM 646 O O . THR A 1 83 ? -21.456 -3.517 -12.773 1.00 71.75 83 THR A O 1
ATOM 649 N N . ALA A 1 84 ? -20.204 -5.209 -13.573 1.00 60.31 84 ALA A N 1
ATOM 650 C CA . ALA A 1 84 ? -20.761 -6.245 -12.716 1.00 60.31 84 ALA A CA 1
ATOM 651 C C . ALA A 1 84 ? -19.709 -6.829 -11.765 1.00 60.31 84 ALA A C 1
ATOM 653 O O . ALA A 1 84 ? -18.626 -7.239 -12.168 1.00 60.31 84 ALA A O 1
ATOM 654 N N . PHE A 1 85 ? -20.065 -6.939 -10.485 1.00 55.88 85 PHE A N 1
ATOM 655 C CA . PHE A 1 85 ? -19.311 -7.747 -9.529 1.00 55.88 85 PHE A CA 1
ATOM 656 C C . PHE A 1 85 ? -19.916 -9.151 -9.505 1.00 55.88 85 PHE A C 1
ATOM 658 O O . PHE A 1 85 ? -21.059 -9.324 -9.064 1.00 55.88 85 PHE A O 1
ATOM 665 N N . LEU A 1 86 ? -19.175 -10.162 -9.971 1.00 55.00 86 LEU A N 1
ATOM 666 C CA . LEU A 1 86 ? -19.617 -11.554 -9.880 1.00 55.00 86 LEU A CA 1
ATOM 667 C C . LEU A 1 86 ? -19.664 -11.962 -8.402 1.00 55.00 86 LEU A C 1
ATOM 669 O O . LEU A 1 86 ? -18.660 -12.103 -7.706 1.00 55.00 86 LEU A O 1
ATOM 673 N N . LYS A 1 87 ? -20.885 -12.103 -7.895 1.00 44.38 87 LYS A N 1
ATOM 674 C CA . LYS A 1 87 ? -21.179 -12.303 -6.478 1.00 44.38 87 LYS A CA 1
ATOM 675 C C . LYS A 1 87 ? -20.874 -13.749 -6.073 1.00 44.38 87 LYS A C 1
ATOM 677 O O . LYS A 1 87 ? -21.717 -14.626 -6.235 1.00 44.38 87 LYS A O 1
ATOM 682 N N . PHE A 1 88 ? -19.699 -14.006 -5.502 1.00 47.84 88 PHE A N 1
ATOM 683 C CA . PHE A 1 88 ? -19.411 -15.271 -4.816 1.00 47.84 88 PHE A CA 1
ATOM 684 C C . PHE A 1 88 ? -19.542 -15.101 -3.301 1.00 47.84 88 PHE A C 1
ATOM 686 O O . PHE A 1 88 ? -18.711 -14.466 -2.657 1.00 47.84 88 PHE A O 1
ATOM 693 N N . MET A 1 89 ? -20.583 -15.700 -2.720 1.00 44.22 89 MET A N 1
ATOM 694 C CA . MET A 1 89 ? -20.763 -15.809 -1.272 1.00 44.22 89 MET A CA 1
ATOM 695 C C . MET A 1 89 ? -20.960 -17.285 -0.914 1.00 44.22 89 MET A C 1
ATOM 697 O O . MET A 1 89 ? -22.066 -17.803 -1.024 1.00 44.22 89 MET A O 1
ATOM 701 N N . SER A 1 90 ? -19.896 -17.971 -0.485 1.00 41.22 90 SER A N 1
ATOM 702 C CA . SER A 1 90 ? -20.035 -19.214 0.283 1.00 41.22 90 SER A CA 1
ATOM 703 C C . SER A 1 90 ? -19.721 -18.911 1.746 1.00 41.22 90 SER A C 1
ATOM 705 O O . SER A 1 90 ? -18.561 -18.876 2.158 1.00 41.22 90 SER A O 1
ATOM 707 N N . LEU A 1 91 ? -20.763 -18.657 2.530 1.00 38.12 91 LEU A N 1
ATOM 708 C CA . LEU A 1 91 ? -20.673 -18.685 3.985 1.00 38.12 91 LEU A CA 1
ATOM 709 C C . LEU A 1 91 ? -20.611 -20.153 4.415 1.00 38.12 91 LEU A C 1
ATOM 711 O O . LEU A 1 91 ? -21.612 -20.858 4.356 1.00 38.12 91 LEU A O 1
ATOM 715 N N . SER A 1 92 ? -19.436 -20.614 4.838 1.00 34.75 92 SER A N 1
ATOM 716 C CA . SER A 1 92 ? -19.331 -21.806 5.678 1.00 34.75 92 SER A CA 1
ATOM 717 C C . SER A 1 92 ? -19.162 -21.321 7.110 1.00 34.75 92 SER A C 1
ATOM 719 O O . SER A 1 92 ? -18.059 -20.931 7.490 1.00 34.75 92 SER A O 1
ATOM 721 N N . SER A 1 93 ? -20.237 -21.328 7.903 1.00 31.41 93 SER A N 1
ATOM 722 C CA . SER A 1 93 ? -20.085 -21.267 9.358 1.00 31.41 93 SER A CA 1
ATOM 723 C C . SER A 1 93 ? -19.534 -22.609 9.840 1.00 31.41 93 SER A C 1
ATOM 725 O O . SER A 1 93 ? -19.959 -23.666 9.370 1.00 31.41 93 SER A O 1
ATOM 727 N N . ARG A 1 94 ? -18.578 -22.568 10.762 1.00 32.88 94 ARG A N 1
ATOM 728 C CA . ARG A 1 94 ? -18.396 -23.638 11.741 1.00 32.88 94 ARG A CA 1
ATOM 729 C C . ARG A 1 94 ? -18.915 -23.127 13.067 1.00 32.88 94 ARG A C 1
ATOM 731 O O . ARG A 1 94 ? -18.722 -21.915 13.307 1.00 32.88 94 ARG A O 1
#

pLDDT: mean 82.31, std 16.89, range [31.41, 96.38]

Secondary structure (DSSP, 8-state):
-HHHHHHHHHHH-TTSTTTT----HHHHHHSPEEETTEEGGGSPPP----------SS--------------SS-GGG-S-TT-----------

Foldseek 3Di:
DVLQVVLVVLCCDPPHPSDVPHQDPVNLVPADDPDPPHGPSNDDDDDDDDDDDDDDPDDDPDDDPDDDDDDAPDRCVPDPDNVDDPDDDDDDDD

Radius of gyration: 19.23 Å; chains: 1; bounding box: 39×37×46 Å

Sequence (94 aa):
MVAYKNHQNAYFNPKARFYKKNVSLEDIKNSPVVASPLRLFDCSLSVNGAAAAIITKDKTDIEIVGSSLFVDRLSTFESEDMTAFLKFMSLSSR